Protein AF-A0A1B6IKU1-F1 (afdb_monomer_lite)

InterPro domains:
  IPR011989 Armadillo-like helical [G3DSA:1.25.10.10] (4-114)
  IPR016024 Armadillo-type fold [SSF48371] (8-111)
  IPR039600 TANGO6/Rtp1 [PTHR20959] (6-113)

Sequence (114 aa):
FSRSSLAAETRLKVGEALIRVTKLLGELVPVYKTELINAFLCGTRDEDFLVRASSLSNLGELCRVLGFRVGPIVAEVLDCSRCLVARDPSVEVRRAAVMLVSLLLKGLQKDALV

Organ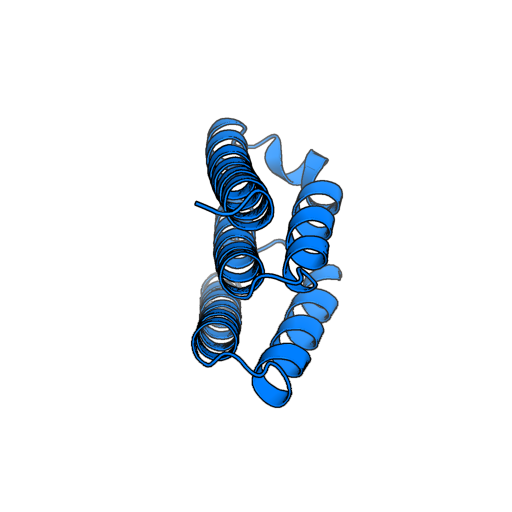ism: NCBI:txid320908

Structure (mmCIF, N/CA/C/O backbone):
data_AF-A0A1B6IKU1-F1
#
_entry.id   AF-A0A1B6IKU1-F1
#
loop_
_atom_site.group_PDB
_atom_site.id
_atom_site.type_symbol
_atom_site.label_atom_id
_atom_site.label_alt_id
_atom_site.label_comp_id
_atom_site.label_asym_id
_atom_site.label_entity_id
_atom_site.label_seq_id
_atom_site.pdbx_PDB_ins_code
_atom_site.Cartn_x
_atom_site.Cartn_y
_atom_site.Cartn_z
_atom_site.occupancy
_atom_site.B_iso_or_equiv
_atom_site.auth_seq_id
_atom_site.auth_comp_id
_atom_site.auth_asym_id
_atom_site.auth_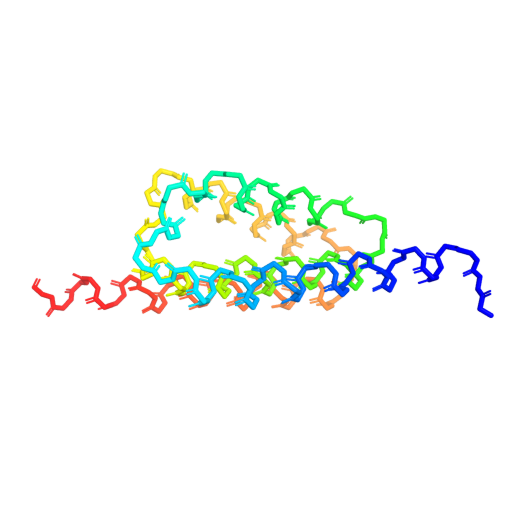atom_id
_atom_site.pdbx_PDB_model_num
ATOM 1 N N . PHE A 1 1 ? 22.974 9.600 -11.661 1.00 50.91 1 PHE A N 1
ATOM 2 C CA . PHE A 1 1 ? 21.597 9.453 -11.152 1.00 50.91 1 PHE A CA 1
ATOM 3 C C . PHE A 1 1 ? 20.639 10.041 -12.175 1.00 50.91 1 PHE A C 1
ATOM 5 O O . PHE A 1 1 ? 20.816 11.199 -12.536 1.00 50.91 1 PHE A O 1
ATOM 12 N N . SER A 1 2 ? 19.719 9.248 -12.734 1.00 52.19 2 SER A N 1
ATOM 13 C CA . SER A 1 2 ? 18.748 9.750 -13.717 1.00 52.19 2 SER A CA 1
ATOM 14 C C . SER A 1 2 ? 17.662 10.565 -13.006 1.00 52.19 2 SER A C 1
ATOM 16 O O . SER A 1 2 ? 17.362 10.346 -11.834 1.00 52.19 2 SER A O 1
ATOM 18 N N . ARG A 1 3 ? 17.029 11.509 -13.706 1.00 63.25 3 ARG A N 1
ATOM 19 C CA . ARG A 1 3 ? 15.942 12.329 -13.141 1.00 63.25 3 ARG A CA 1
ATOM 20 C C . ARG A 1 3 ? 14.746 11.479 -12.672 1.00 63.25 3 ARG A C 1
ATOM 22 O O . ARG A 1 3 ? 14.083 11.848 -11.708 1.00 63.25 3 ARG A O 1
ATOM 29 N N . SER A 1 4 ? 14.520 10.324 -13.307 1.00 63.16 4 SER A N 1
ATOM 30 C CA . SER A 1 4 ? 13.506 9.339 -12.912 1.00 63.16 4 SER A CA 1
ATOM 31 C C . SER A 1 4 ? 13.842 8.624 -11.598 1.00 63.16 4 SER A C 1
ATOM 33 O O . SER A 1 4 ? 12.945 8.425 -10.783 1.00 63.16 4 SER A O 1
ATOM 35 N N . SER A 1 5 ? 15.120 8.323 -11.329 1.00 63.81 5 SER A N 1
ATOM 36 C CA . SER A 1 5 ? 15.522 7.673 -10.073 1.00 63.81 5 SER A CA 1
ATOM 37 C C . SER A 1 5 ? 15.352 8.599 -8.866 1.00 63.81 5 SER A C 1
ATOM 39 O O . SER A 1 5 ? 14.917 8.157 -7.810 1.00 63.81 5 SER A O 1
ATOM 41 N N . LEU A 1 6 ? 15.644 9.898 -9.028 1.00 70.31 6 LEU A N 1
ATOM 42 C CA . LEU A 1 6 ? 15.374 10.906 -7.994 1.00 70.31 6 LEU A CA 1
ATOM 43 C C . LEU A 1 6 ? 13.872 11.027 -7.704 1.00 70.31 6 LEU A C 1
ATOM 45 O O . LEU A 1 6 ? 13.477 11.132 -6.547 1.00 70.31 6 LEU A O 1
ATOM 49 N N . ALA A 1 7 ? 13.029 10.962 -8.740 1.00 86.06 7 ALA A N 1
ATOM 50 C CA . ALA A 1 7 ? 11.581 11.001 -8.568 1.00 86.06 7 ALA A CA 1
ATOM 51 C C . ALA A 1 7 ? 11.050 9.765 -7.817 1.00 86.06 7 ALA A C 1
ATOM 53 O O . ALA A 1 7 ? 10.183 9.911 -6.955 1.00 86.06 7 ALA A O 1
ATOM 54 N N . ALA A 1 8 ? 11.575 8.568 -8.102 1.00 92.75 8 ALA A N 1
ATOM 55 C CA . ALA A 1 8 ? 11.221 7.342 -7.382 1.00 92.75 8 ALA A CA 1
ATOM 56 C C . ALA A 1 8 ? 11.673 7.392 -5.913 1.00 92.75 8 ALA A C 1
ATOM 58 O O . ALA A 1 8 ? 10.884 7.107 -5.012 1.00 92.75 8 ALA A O 1
ATOM 59 N N . GLU A 1 9 ? 12.902 7.847 -5.649 1.00 94.75 9 GLU A N 1
ATOM 60 C CA . GLU A 1 9 ? 13.420 8.022 -4.287 1.00 94.75 9 GLU A CA 1
ATOM 61 C C . GLU A 1 9 ? 12.550 8.979 -3.457 1.00 94.75 9 GLU A C 1
ATOM 63 O O . GLU A 1 9 ? 12.251 8.704 -2.293 1.00 94.75 9 GLU A O 1
ATOM 68 N N . THR A 1 10 ? 12.083 10.084 -4.048 1.00 95.62 10 THR A N 1
ATOM 69 C CA . THR A 1 10 ? 11.142 10.987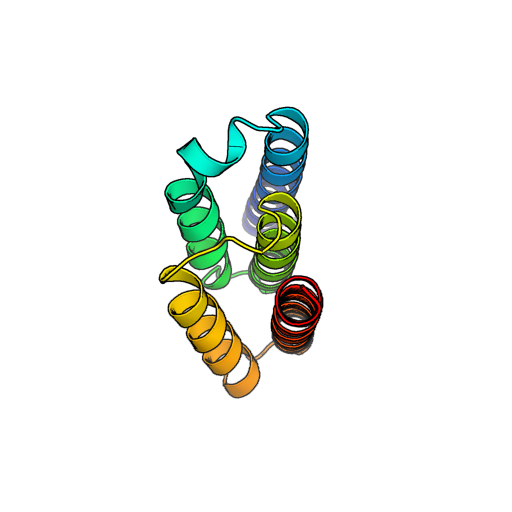 -3.376 1.00 95.62 10 THR A CA 1
ATOM 70 C C . THR A 1 10 ? 9.834 10.279 -3.025 1.00 95.62 10 THR A C 1
ATOM 72 O O . THR A 1 10 ? 9.377 10.403 -1.890 1.00 95.62 10 THR A O 1
ATOM 75 N N . ARG A 1 11 ? 9.245 9.500 -3.944 1.00 95.06 11 ARG A N 1
ATOM 76 C CA . ARG A 1 11 ? 8.002 8.749 -3.676 1.00 95.06 11 ARG A CA 1
ATOM 77 C C . ARG A 1 11 ? 8.178 7.724 -2.551 1.00 95.06 11 ARG A C 1
ATOM 79 O O . ARG A 1 11 ? 7.313 7.632 -1.682 1.00 95.06 11 ARG A O 1
ATOM 86 N N . LEU A 1 12 ? 9.320 7.032 -2.505 1.00 97.44 12 LEU A N 1
ATOM 87 C CA . LEU A 1 12 ? 9.671 6.126 -1.403 1.00 97.44 12 LEU A CA 1
ATOM 88 C C . LEU A 1 12 ? 9.699 6.861 -0.055 1.00 97.44 12 LEU A C 1
ATOM 90 O O . LEU A 1 12 ? 9.056 6.430 0.904 1.00 97.44 12 LEU A O 1
ATOM 94 N N . LYS A 1 13 ? 10.390 8.005 0.007 1.00 97.38 13 LYS A N 1
ATOM 95 C CA . LYS A 1 13 ? 10.482 8.823 1.228 1.00 97.38 13 LYS A CA 1
ATOM 96 C C . LYS A 1 13 ? 9.124 9.368 1.667 1.00 97.38 13 LYS A C 1
ATOM 98 O O . LYS A 1 13 ? 8.849 9.406 2.865 1.00 97.38 13 LYS A O 1
ATOM 103 N N . VAL A 1 14 ? 8.264 9.755 0.721 1.00 96.75 14 VAL A N 1
ATOM 104 C CA . VAL A 1 14 ? 6.887 10.187 1.010 1.00 96.75 14 VAL A CA 1
ATOM 105 C C . VAL A 1 14 ? 6.090 9.050 1.647 1.00 96.75 14 VAL A C 1
ATOM 107 O O . VAL A 1 14 ? 5.453 9.273 2.673 1.00 96.75 14 VAL A O 1
ATOM 110 N N . GLY A 1 15 ? 6.168 7.828 1.112 1.00 97.25 15 GLY A N 1
ATOM 111 C CA . GLY A 1 15 ? 5.493 6.668 1.702 1.00 97.25 15 GLY A CA 1
ATOM 112 C C . GLY A 1 15 ? 5.929 6.394 3.146 1.00 97.25 15 GLY A C 1
ATOM 113 O O . GLY A 1 15 ? 5.092 6.224 4.033 1.00 97.25 15 GLY A O 1
ATOM 114 N N . GLU A 1 16 ? 7.236 6.444 3.413 1.00 97.25 16 GLU A N 1
ATOM 115 C CA . GLU A 1 16 ? 7.779 6.279 4.766 1.00 97.25 16 GLU A CA 1
ATOM 116 C C . GLU A 1 16 ? 7.340 7.413 5.714 1.00 97.25 16 GLU A C 1
ATOM 118 O O . GLU A 1 16 ? 7.009 7.176 6.880 1.00 97.25 16 GLU A O 1
ATOM 123 N N . ALA A 1 17 ? 7.326 8.660 5.231 1.00 97.81 17 ALA A N 1
ATOM 124 C CA . ALA A 1 17 ? 6.849 9.810 5.994 1.00 97.81 17 ALA A CA 1
ATOM 125 C C . ALA A 1 17 ? 5.355 9.689 6.331 1.00 97.81 17 ALA A C 1
ATOM 127 O O . ALA A 1 17 ? 4.979 9.912 7.481 1.00 97.81 17 ALA A O 1
ATOM 128 N N . LEU A 1 18 ? 4.518 9.260 5.379 1.00 97.06 18 LEU A N 1
ATOM 129 C CA . LEU A 1 18 ? 3.089 9.024 5.604 1.00 97.06 18 LEU A CA 1
ATOM 130 C C . LEU A 1 18 ? 2.856 7.984 6.703 1.00 97.06 18 LEU A C 1
ATOM 132 O O . LEU A 1 18 ? 2.045 8.214 7.598 1.00 97.06 18 LEU A O 1
ATOM 136 N N . ILE A 1 19 ? 3.602 6.876 6.702 1.00 97.56 19 ILE A N 1
ATOM 137 C CA . ILE A 1 19 ? 3.507 5.865 7.765 1.00 97.56 19 ILE A CA 1
ATOM 138 C C . ILE A 1 19 ? 3.954 6.417 9.120 1.00 97.56 19 ILE A C 1
ATOM 140 O O . ILE A 1 19 ? 3.310 6.144 10.135 1.00 97.56 19 ILE A O 1
ATOM 144 N N . ARG A 1 20 ? 5.029 7.213 9.160 1.00 97.56 20 ARG A N 1
ATOM 145 C CA . ARG A 1 20 ? 5.468 7.880 10.395 1.00 97.56 20 ARG A CA 1
ATOM 146 C C . ARG A 1 20 ? 4.388 8.810 10.945 1.00 97.56 20 ARG A C 1
ATOM 148 O O . ARG A 1 20 ? 4.058 8.701 12.121 1.00 97.56 20 ARG A O 1
ATOM 155 N N . VAL A 1 21 ? 3.792 9.652 10.102 1.00 96.56 21 VAL A N 1
ATOM 156 C CA . VAL A 1 21 ? 2.691 10.548 10.494 1.00 96.56 21 VAL A CA 1
ATOM 157 C C . VAL A 1 21 ? 1.475 9.753 10.963 1.00 96.56 21 VAL A C 1
ATOM 159 O O . VAL A 1 21 ? 0.916 10.058 12.010 1.00 96.56 21 VAL A O 1
ATOM 162 N N . THR A 1 22 ? 1.116 8.682 10.254 1.00 95.44 22 THR A N 1
ATOM 163 C CA . THR A 1 22 ? 0.008 7.796 10.636 1.00 95.44 22 THR A CA 1
ATOM 164 C C . THR A 1 22 ? 0.211 7.250 12.054 1.00 95.44 22 THR A C 1
ATOM 166 O O . THR A 1 22 ? -0.694 7.308 12.874 1.00 95.44 22 THR A O 1
ATOM 169 N N . LYS A 1 23 ? 1.416 6.794 12.410 1.00 95.25 23 LYS A N 1
ATOM 170 C CA . LYS A 1 23 ? 1.702 6.328 13.781 1.00 95.25 23 LYS A CA 1
ATOM 171 C C . LYS A 1 23 ? 1.557 7.430 14.833 1.00 95.25 23 LYS A C 1
ATOM 173 O O . LYS A 1 23 ? 1.108 7.144 15.936 1.00 95.25 23 LYS A O 1
ATOM 178 N N . LEU A 1 24 ? 1.932 8.665 14.495 1.00 96.19 24 LEU A N 1
ATOM 179 C CA . LEU A 1 24 ? 1.835 9.820 15.394 1.00 96.19 24 LEU A CA 1
ATOM 180 C C . LEU A 1 24 ? 0.390 10.285 15.610 1.00 96.19 24 LEU A C 1
ATOM 182 O O . LEU A 1 24 ? 0.071 10.772 16.689 1.00 96.19 24 LEU A O 1
ATOM 186 N N . LEU A 1 25 ? -0.483 10.121 14.613 1.00 94.19 25 LEU A N 1
ATOM 187 C CA . LEU A 1 25 ? -1.899 10.496 14.705 1.00 94.19 25 LEU A CA 1
ATOM 188 C C . LEU A 1 25 ? -2.695 9.639 15.704 1.00 94.19 25 LEU A C 1
ATOM 190 O O . LEU A 1 25 ? -3.748 10.075 16.167 1.00 94.19 25 LEU A O 1
ATOM 194 N N . GLY A 1 26 ? -2.222 8.432 16.031 1.00 90.38 26 GLY A N 1
ATOM 195 C CA . GLY A 1 26 ? -2.853 7.560 17.023 1.00 90.38 26 GLY A CA 1
ATOM 196 C C . GLY A 1 26 ? -4.322 7.262 16.704 1.00 90.38 26 GLY A C 1
ATOM 197 O O . GLY A 1 26 ? -4.648 6.721 15.648 1.00 90.38 26 GLY A O 1
ATOM 198 N N . GLU A 1 27 ? -5.225 7.628 17.611 1.00 89.19 27 GLU A N 1
ATOM 199 C CA . GLU A 1 27 ? -6.664 7.354 17.486 1.00 89.19 27 GLU A CA 1
ATOM 200 C C . GLU A 1 27 ? -7.359 8.133 16.359 1.00 89.19 27 GLU A C 1
ATOM 202 O O . GLU A 1 27 ? -8.463 7.766 15.963 1.00 89.19 27 GLU A O 1
ATOM 207 N N . LEU A 1 28 ? -6.719 9.166 15.794 1.00 93.38 28 LEU A N 1
ATOM 208 C CA . LEU A 1 28 ? -7.266 9.932 14.668 1.00 93.38 28 LEU A CA 1
ATOM 209 C C . LEU A 1 28 ? -7.048 9.257 13.307 1.00 93.38 28 LEU A C 1
ATOM 211 O O . LEU A 1 28 ? -7.681 9.643 12.326 1.00 93.38 28 LEU A O 1
ATOM 215 N N . VAL A 1 29 ? -6.182 8.242 13.218 1.00 92.69 29 VAL A N 1
ATOM 216 C CA . VAL A 1 29 ? -5.865 7.558 11.950 1.00 92.69 29 VAL A CA 1
ATOM 217 C C . VAL A 1 29 ? -7.094 7.035 11.197 1.00 92.69 29 VAL A C 1
ATOM 219 O O . VAL A 1 29 ? -7.141 7.218 9.979 1.00 92.69 29 VAL A O 1
ATOM 222 N N . PRO A 1 30 ? -8.100 6.410 11.846 1.00 91.19 30 PRO A N 1
ATOM 223 C CA . PRO A 1 30 ? -9.263 5.874 11.144 1.00 91.19 30 PRO A CA 1
ATOM 224 C C . PRO A 1 30 ? -10.043 6.913 10.327 1.00 91.19 30 PRO A C 1
ATOM 226 O O . PRO A 1 30 ? -10.708 6.524 9.369 1.00 91.19 30 PRO A O 1
ATOM 229 N N . VAL A 1 31 ? -9.936 8.208 10.662 1.00 93.38 31 VAL A N 1
ATOM 230 C CA . VAL A 1 31 ? -10.559 9.316 9.914 1.00 93.38 31 VAL A CA 1
ATOM 231 C C . VAL A 1 31 ? -9.992 9.426 8.496 1.00 93.38 31 VAL A C 1
ATOM 233 O O . VAL A 1 31 ? -10.732 9.745 7.576 1.00 93.38 31 VAL A O 1
ATOM 236 N N . TYR A 1 32 ? -8.712 9.094 8.310 1.00 93.50 32 TYR A N 1
ATOM 237 C CA . TYR A 1 32 ? -7.988 9.203 7.037 1.00 93.50 32 TYR A CA 1
ATOM 238 C C . TYR A 1 32 ? -7.772 7.847 6.351 1.00 93.50 32 TYR A C 1
ATOM 240 O O . TYR A 1 32 ? -6.937 7.714 5.451 1.00 93.50 32 TYR A O 1
ATOM 248 N N . LYS A 1 33 ? -8.452 6.788 6.819 1.00 91.31 33 LYS A N 1
ATOM 249 C CA . LYS A 1 33 ? -8.173 5.410 6.383 1.00 91.31 33 LYS A CA 1
ATOM 250 C C . LYS A 1 33 ? -8.328 5.243 4.872 1.00 91.31 33 LYS A C 1
ATOM 252 O O . LYS A 1 33 ? -7.520 4.560 4.253 1.00 91.31 33 LYS A O 1
ATOM 257 N N . THR A 1 34 ? -9.351 5.859 4.287 1.00 91.88 34 THR A N 1
ATOM 258 C CA . THR A 1 34 ? -9.704 5.674 2.878 1.00 91.88 34 THR A CA 1
ATOM 259 C C . THR A 1 34 ? -8.650 6.325 1.994 1.00 91.88 34 THR A C 1
ATOM 261 O O . THR A 1 34 ? -8.146 5.702 1.065 1.00 91.88 34 THR A O 1
ATOM 264 N N . GLU A 1 35 ? -8.252 7.547 2.328 1.00 93.88 35 GLU A N 1
ATOM 265 C CA . GLU A 1 35 ? -7.234 8.326 1.633 1.00 93.88 35 GLU A CA 1
ATOM 266 C C . GLU A 1 35 ? -5.874 7.629 1.702 1.00 93.88 35 GLU A C 1
ATOM 268 O O . GLU A 1 35 ? -5.209 7.471 0.678 1.00 93.88 35 GLU A O 1
ATOM 273 N N . LEU A 1 36 ? -5.480 7.155 2.889 1.00 94.94 36 LEU A N 1
ATOM 274 C CA . LEU A 1 36 ? -4.203 6.469 3.093 1.00 94.94 36 LEU A CA 1
ATOM 275 C C . LEU A 1 36 ? -4.148 5.124 2.355 1.00 94.94 36 LEU A C 1
ATOM 277 O O . LEU A 1 36 ? -3.147 4.820 1.705 1.00 94.94 36 LEU A O 1
ATOM 281 N N . ILE A 1 37 ? -5.221 4.329 2.408 1.00 94.00 37 ILE A N 1
ATOM 282 C CA . ILE A 1 37 ? -5.293 3.051 1.687 1.00 94.00 37 ILE A CA 1
ATOM 283 C C . ILE A 1 37 ? -5.258 3.294 0.179 1.00 94.00 37 ILE A C 1
ATOM 285 O O . ILE A 1 37 ? -4.454 2.671 -0.513 1.00 94.00 37 ILE A O 1
ATOM 289 N N . ASN A 1 38 ? -6.053 4.239 -0.325 1.00 93.88 38 ASN A N 1
ATOM 290 C CA . ASN A 1 38 ? -6.077 4.579 -1.746 1.00 93.88 38 ASN A CA 1
ATOM 291 C C . ASN A 1 38 ? -4.721 5.097 -2.237 1.00 93.88 38 ASN A C 1
ATOM 293 O O . ASN A 1 38 ? -4.294 4.736 -3.334 1.00 93.88 38 ASN A O 1
ATOM 297 N N . ALA A 1 39 ? -4.011 5.888 -1.427 1.00 95.25 39 ALA A N 1
ATOM 298 C CA . ALA A 1 39 ? -2.671 6.361 -1.759 1.00 95.25 39 ALA A CA 1
ATOM 299 C C . ALA A 1 39 ? -1.684 5.196 -1.937 1.00 95.25 39 ALA A C 1
ATOM 301 O O . ALA A 1 39 ? -0.975 5.138 -2.944 1.00 95.25 39 ALA A O 1
ATOM 302 N N . PHE A 1 40 ? -1.666 4.232 -1.011 1.00 96.88 40 PHE A N 1
ATOM 303 C CA . PHE A 1 40 ? -0.774 3.076 -1.131 1.00 96.88 40 PHE A CA 1
ATOM 304 C C . PHE A 1 40 ? -1.212 2.096 -2.225 1.00 96.88 40 PHE A C 1
ATOM 306 O O . PHE A 1 40 ? -0.351 1.592 -2.941 1.00 96.88 40 PHE A O 1
ATOM 313 N N . LEU A 1 41 ? -2.515 1.880 -2.436 1.00 95.56 41 LEU A N 1
ATOM 314 C CA . LEU A 1 41 ? -3.019 1.099 -3.573 1.00 95.56 41 LEU A CA 1
ATOM 315 C C . LEU A 1 41 ? -2.625 1.739 -4.911 1.00 95.56 41 LEU A C 1
ATOM 317 O O . LEU A 1 41 ? -2.216 1.027 -5.827 1.00 95.56 41 LEU A O 1
ATOM 321 N N . CYS A 1 42 ? -2.669 3.069 -5.019 1.00 95.81 42 CYS A N 1
ATOM 322 C CA . CYS A 1 42 ? -2.172 3.791 -6.189 1.00 95.81 42 CYS A CA 1
ATOM 323 C C . CYS A 1 42 ? -0.668 3.545 -6.399 1.00 95.81 42 CYS A C 1
ATOM 325 O O . CYS A 1 42 ? -0.246 3.193 -7.499 1.00 95.81 42 CYS A O 1
ATOM 327 N N . GLY A 1 43 ? 0.129 3.616 -5.327 1.00 96.81 43 GLY A N 1
ATOM 328 C CA . GLY A 1 43 ? 1.567 3.334 -5.366 1.00 96.81 43 GLY A CA 1
ATOM 329 C C . GLY A 1 43 ? 1.924 1.908 -5.810 1.00 96.81 43 GLY A C 1
ATOM 330 O O . GLY A 1 43 ? 2.989 1.693 -6.386 1.00 96.81 43 GLY A O 1
ATOM 331 N N . THR A 1 44 ? 1.025 0.929 -5.650 1.00 97.50 44 THR A N 1
ATOM 332 C CA . THR A 1 44 ? 1.231 -0.431 -6.194 1.00 97.50 44 THR A CA 1
ATOM 333 C C . THR A 1 44 ? 1.191 -0.511 -7.723 1.00 97.50 44 THR A C 1
ATOM 335 O O . THR A 1 44 ? 1.478 -1.565 -8.279 1.00 97.50 44 THR A O 1
ATOM 338 N N . ARG A 1 45 ? 0.850 0.582 -8.415 1.00 96.00 45 ARG A N 1
ATOM 339 C CA . ARG A 1 45 ? 0.802 0.676 -9.884 1.00 96.00 45 ARG A CA 1
ATOM 340 C C . ARG A 1 45 ? 1.937 1.526 -10.463 1.00 96.00 45 ARG A C 1
ATOM 342 O O . ARG A 1 45 ? 1.910 1.841 -11.648 1.00 96.00 45 ARG A O 1
ATOM 349 N N . ASP A 1 46 ? 2.903 1.916 -9.633 1.00 97.19 46 ASP A N 1
ATOM 350 C CA . ASP A 1 46 ? 4.043 2.738 -10.044 1.00 97.19 46 ASP A CA 1
ATOM 351 C C . ASP A 1 46 ? 4.917 2.030 -11.092 1.00 97.19 46 ASP A C 1
ATOM 353 O O . ASP A 1 46 ? 5.046 0.802 -11.097 1.00 97.19 46 ASP A O 1
ATOM 357 N N . GLU A 1 47 ? 5.553 2.805 -11.969 1.00 95.31 47 GLU A N 1
ATOM 358 C CA . GLU A 1 47 ? 6.505 2.288 -12.957 1.00 95.31 47 GLU A CA 1
ATOM 359 C C . GLU A 1 47 ? 7.721 1.624 -12.286 1.00 95.31 47 GLU A C 1
ATOM 361 O O . GLU A 1 47 ? 8.212 0.589 -12.750 1.00 95.31 47 GLU A O 1
ATOM 366 N N . ASP A 1 4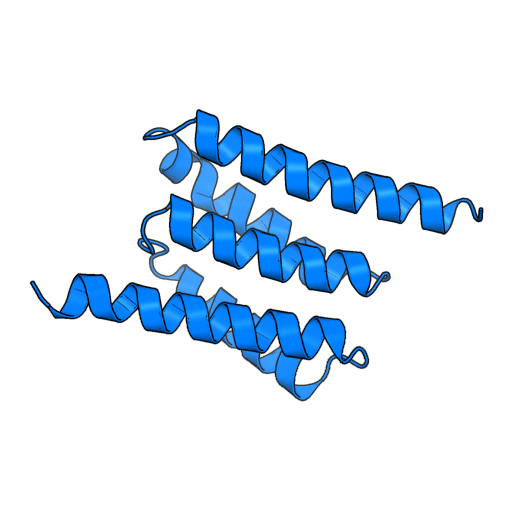8 ? 8.157 2.163 -11.146 1.00 96.38 48 ASP A N 1
ATOM 367 C CA . ASP A 1 48 ? 9.307 1.678 -10.398 1.00 96.38 48 ASP A CA 1
ATOM 368 C C . ASP A 1 48 ? 8.897 0.551 -9.436 1.00 96.38 48 ASP A C 1
ATOM 370 O O . ASP A 1 48 ? 8.044 0.706 -8.556 1.00 96.38 48 ASP A O 1
ATOM 374 N N . PHE A 1 49 ? 9.528 -0.614 -9.591 1.00 97.50 49 PHE A N 1
ATOM 375 C CA . PHE A 1 49 ? 9.201 -1.798 -8.798 1.00 97.50 49 PHE A CA 1
ATOM 376 C C . PHE A 1 49 ? 9.501 -1.627 -7.303 1.00 97.50 49 PHE A C 1
ATOM 378 O O . PHE A 1 49 ? 8.808 -2.223 -6.476 1.00 97.50 49 PHE A O 1
ATOM 385 N N . LEU A 1 50 ? 10.485 -0.800 -6.932 1.00 97.38 50 LEU A N 1
ATOM 386 C CA . LEU A 1 50 ? 10.779 -0.502 -5.533 1.00 97.38 50 LEU A CA 1
ATOM 387 C C . LEU A 1 50 ? 9.654 0.325 -4.918 1.00 97.38 50 LEU A C 1
ATOM 389 O O . LEU A 1 50 ? 9.270 0.069 -3.776 1.00 97.38 50 LEU A O 1
ATOM 393 N N . VAL A 1 51 ? 9.081 1.268 -5.672 1.00 98.06 51 VAL A N 1
ATOM 394 C CA . VAL A 1 51 ? 7.923 2.051 -5.216 1.00 98.06 51 VAL A CA 1
ATOM 395 C C . VAL A 1 51 ? 6.705 1.147 -5.041 1.00 98.06 51 VAL A C 1
ATOM 397 O O . VAL A 1 51 ? 6.045 1.223 -4.001 1.00 98.06 51 VAL A O 1
ATOM 400 N N . ARG A 1 52 ? 6.449 0.220 -5.975 1.00 98.38 52 ARG A N 1
ATOM 401 C CA . ARG A 1 52 ? 5.373 -0.777 -5.825 1.00 98.38 52 ARG A CA 1
ATOM 402 C C . ARG A 1 52 ? 5.562 -1.652 -4.581 1.00 98.38 52 ARG A C 1
ATOM 404 O O . ARG A 1 52 ? 4.645 -1.773 -3.767 1.00 98.38 52 ARG A O 1
ATOM 411 N N . ALA A 1 53 ? 6.755 -2.222 -4.392 1.00 98.50 53 ALA A N 1
ATOM 412 C CA . ALA A 1 53 ? 7.069 -3.083 -3.248 1.00 98.50 53 ALA A CA 1
ATOM 413 C C . ALA A 1 53 ? 6.998 -2.326 -1.906 1.00 98.50 53 ALA A C 1
ATOM 415 O O . ALA A 1 53 ? 6.463 -2.838 -0.915 1.00 98.50 53 ALA A O 1
ATOM 416 N N . SER A 1 54 ? 7.491 -1.084 -1.876 1.00 98.31 54 SER A N 1
ATOM 417 C CA . SER A 1 54 ? 7.395 -0.199 -0.712 1.00 98.31 54 SER A CA 1
ATOM 418 C C . SER A 1 54 ? 5.942 0.144 -0.389 1.00 98.31 54 SER A C 1
ATOM 420 O O . SER A 1 54 ? 5.541 0.072 0.769 1.00 98.31 54 SER A O 1
ATOM 422 N N . SER A 1 55 ? 5.120 0.419 -1.403 1.00 98.31 55 SER A N 1
ATOM 423 C CA . SER A 1 55 ? 3.695 0.719 -1.228 1.00 98.31 55 SER A CA 1
ATOM 424 C C . SER A 1 55 ? 2.930 -0.448 -0.604 1.00 98.31 55 SER A C 1
ATOM 426 O O . SER A 1 55 ? 2.139 -0.230 0.309 1.00 98.31 55 SER A O 1
ATOM 428 N N . LEU A 1 56 ? 3.224 -1.691 -1.005 1.00 98.31 56 LEU A N 1
ATOM 429 C CA . L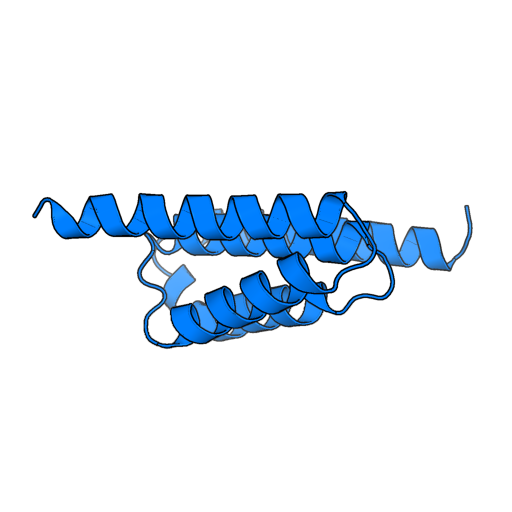EU A 1 56 ? 2.666 -2.892 -0.364 1.00 98.31 56 LEU A CA 1
ATOM 430 C C . LEU A 1 56 ? 3.099 -3.037 1.098 1.00 98.31 56 LEU A C 1
ATOM 432 O O . LEU A 1 56 ? 2.285 -3.361 1.962 1.00 98.31 56 LEU A O 1
ATOM 436 N N . SER A 1 57 ? 4.375 -2.770 1.383 1.00 97.88 57 SER A N 1
ATOM 437 C CA . SER A 1 57 ? 4.909 -2.815 2.749 1.00 97.88 57 SER A CA 1
ATOM 438 C C . SER A 1 57 ? 4.254 -1.754 3.639 1.00 97.88 57 SER A C 1
ATOM 440 O O . SER A 1 57 ? 3.825 -2.051 4.755 1.00 97.88 57 SER A O 1
ATOM 442 N N . ASN A 1 58 ? 4.101 -0.535 3.117 1.00 97.88 58 ASN A N 1
ATOM 443 C CA . ASN A 1 58 ? 3.418 0.561 3.793 1.00 97.88 58 ASN A CA 1
ATOM 444 C C . ASN A 1 58 ? 1.931 0.248 4.004 1.00 97.88 58 ASN A C 1
ATOM 446 O O . ASN A 1 58 ? 1.409 0.496 5.086 1.00 97.88 58 ASN A O 1
ATOM 450 N N . LEU A 1 59 ? 1.259 -0.368 3.029 1.00 96.31 59 LEU A N 1
ATOM 451 C CA . LEU A 1 59 ? -0.134 -0.792 3.166 1.00 96.31 59 LEU A CA 1
ATOM 452 C C . LEU A 1 59 ? -0.309 -1.822 4.292 1.00 96.31 59 LEU A C 1
ATOM 454 O O . LEU A 1 59 ? -1.242 -1.711 5.088 1.00 96.31 59 LEU A O 1
ATOM 458 N N . GLY A 1 60 ? 0.609 -2.784 4.415 1.00 95.38 60 GLY A N 1
ATOM 459 C CA . GLY A 1 60 ? 0.602 -3.751 5.518 1.00 95.38 60 GLY A CA 1
ATOM 460 C C . GLY A 1 60 ? 0.819 -3.097 6.880 1.00 95.38 60 GLY A C 1
ATOM 461 O O . GLY A 1 60 ? 0.120 -3.411 7.846 1.00 95.38 60 GLY A O 1
ATOM 462 N N . GLU A 1 61 ? 1.742 -2.140 6.952 1.00 95.69 61 GLU A N 1
ATOM 463 C CA . GLU A 1 61 ? 1.998 -1.378 8.172 1.00 95.69 61 GLU A CA 1
ATOM 464 C C . GLU A 1 61 ? 0.812 -0.481 8.555 1.00 95.69 61 GLU A C 1
ATOM 466 O O . GLU A 1 61 ? 0.438 -0.432 9.726 1.00 95.69 61 GLU A O 1
ATOM 471 N N . LEU A 1 62 ? 0.162 0.165 7.585 1.00 94.94 62 LEU A N 1
ATOM 472 C CA . LEU A 1 62 ? -1.070 0.924 7.797 1.00 94.94 62 LEU A CA 1
ATOM 473 C C . LEU A 1 62 ? -2.186 0.028 8.346 1.00 94.94 62 LEU A C 1
ATOM 475 O O . LEU A 1 62 ? -2.837 0.396 9.323 1.00 94.94 62 LEU A O 1
ATOM 479 N N . CYS A 1 63 ? -2.376 -1.166 7.773 1.00 92.62 63 CYS A N 1
ATOM 480 C CA . CYS A 1 63 ? -3.349 -2.137 8.281 1.00 92.62 63 CYS A CA 1
ATOM 481 C C . CYS A 1 63 ? -3.058 -2.502 9.743 1.00 92.62 63 CYS A C 1
ATOM 483 O O . CYS A 1 63 ? -3.981 -2.572 10.552 1.00 92.62 63 CYS A O 1
ATOM 485 N N . ARG A 1 64 ? -1.781 -2.669 10.108 1.00 91.56 64 ARG A N 1
ATOM 486 C CA . ARG A 1 64 ? -1.366 -2.921 11.494 1.00 91.56 64 ARG A CA 1
ATOM 487 C C . ARG A 1 64 ? -1.682 -1.740 12.414 1.00 91.56 64 ARG A C 1
ATOM 489 O O . ARG A 1 64 ? -2.177 -1.965 13.515 1.00 91.56 64 ARG A O 1
ATOM 496 N N . VAL A 1 65 ? -1.418 -0.505 11.980 1.00 92.25 65 VAL A N 1
ATOM 497 C CA . VAL A 1 65 ? -1.719 0.719 12.752 1.00 92.25 65 VAL A CA 1
ATOM 498 C C . VAL A 1 65 ? -3.226 0.885 12.967 1.00 92.25 65 VAL A C 1
ATOM 500 O O . VAL A 1 65 ? -3.652 1.221 14.066 1.00 92.25 65 VAL A O 1
ATOM 503 N N . LEU A 1 66 ? -4.043 0.554 11.966 1.00 90.19 66 LEU A N 1
ATOM 504 C CA . LEU A 1 66 ? -5.508 0.519 12.071 1.00 90.19 66 LEU A CA 1
ATOM 505 C C . LEU A 1 66 ? -6.035 -0.644 12.939 1.00 90.19 66 LEU A C 1
ATOM 507 O O . LEU A 1 66 ? -7.246 -0.791 13.117 1.00 90.19 66 LEU A O 1
ATOM 511 N N . GLY A 1 67 ? -5.148 -1.492 13.471 1.00 87.88 67 GLY A N 1
ATOM 512 C CA . GLY A 1 67 ? -5.514 -2.679 14.239 1.00 87.88 67 GLY A CA 1
ATOM 513 C C . GLY A 1 67 ? -6.275 -3.705 13.404 1.00 87.88 67 GLY A C 1
ATOM 514 O O . GLY A 1 67 ? -7.176 -4.343 13.920 1.00 87.88 67 GLY A O 1
ATOM 515 N N . PHE A 1 68 ? -5.974 -3.803 12.107 1.00 84.62 68 PHE A N 1
ATOM 516 C CA . PHE A 1 68 ? -6.645 -4.668 11.129 1.00 84.62 68 PHE A CA 1
ATOM 517 C C . PHE A 1 68 ? -8.152 -4.417 10.945 1.00 84.62 68 PHE A C 1
ATOM 519 O O . PHE A 1 68 ? -8.807 -5.117 10.176 1.00 84.62 68 PHE A O 1
ATOM 526 N N . ARG A 1 69 ? -8.688 -3.329 11.517 1.00 78.25 69 ARG A N 1
ATOM 527 C CA . ARG A 1 69 ? -10.067 -2.854 11.318 1.00 78.25 69 ARG A CA 1
ATOM 528 C C . ARG A 1 69 ? -10.217 -2.095 9.995 1.00 78.25 69 ARG A C 1
ATOM 530 O O . ARG A 1 69 ? -10.640 -0.941 9.952 1.00 78.25 69 ARG A O 1
ATOM 537 N N . VAL A 1 70 ? -9.836 -2.745 8.898 1.00 72.44 70 VAL A N 1
ATOM 538 C CA . VAL A 1 70 ? -9.853 -2.165 7.545 1.00 72.44 70 VAL A CA 1
ATOM 539 C C . VAL A 1 70 ? -11.256 -2.159 6.926 1.00 72.44 70 VAL A C 1
ATOM 541 O O . VAL A 1 70 ? -11.547 -1.336 6.061 1.00 72.44 70 VAL A O 1
ATOM 544 N N . GLY A 1 71 ? -12.179 -2.982 7.428 1.00 76.06 71 GLY A N 1
ATOM 545 C CA . GLY A 1 71 ? -13.555 -3.030 6.932 1.00 76.06 71 GLY A CA 1
ATOM 546 C C . GLY A 1 71 ? -13.641 -3.575 5.495 1.00 76.06 71 GLY A C 1
ATOM 547 O O . GLY A 1 71 ? -12.793 -4.378 5.104 1.00 76.06 71 GLY A O 1
ATOM 548 N N . PRO A 1 72 ? -14.637 -3.151 4.691 1.00 76.50 72 PRO A N 1
ATOM 549 C CA . PRO A 1 72 ? -14.902 -3.715 3.360 1.00 76.50 72 PRO A CA 1
ATOM 550 C C . PRO A 1 72 ? -13.712 -3.648 2.393 1.00 76.50 72 PRO A C 1
ATOM 552 O O . PRO A 1 72 ? -13.546 -4.526 1.550 1.00 76.50 72 PRO A O 1
ATOM 555 N N . ILE A 1 73 ? -12.841 -2.648 2.561 1.00 81.50 73 ILE A N 1
ATOM 556 C CA . ILE A 1 73 ? -11.692 -2.412 1.679 1.00 81.50 73 ILE A CA 1
ATOM 557 C C . ILE A 1 73 ? -10.627 -3.514 1.777 1.00 81.50 73 ILE A C 1
ATOM 559 O O . ILE A 1 73 ? -9.767 -3.622 0.908 1.00 81.50 73 ILE A O 1
ATOM 563 N N . VAL A 1 74 ? -10.682 -4.378 2.803 1.00 82.88 74 VAL A N 1
ATOM 564 C CA . VAL A 1 74 ? -9.753 -5.511 2.924 1.00 82.88 74 VAL A CA 1
ATOM 565 C C . VAL A 1 74 ? -9.858 -6.456 1.723 1.00 82.88 74 VAL A C 1
ATOM 567 O O . VAL A 1 74 ? -8.851 -7.022 1.306 1.00 82.88 74 VAL A O 1
ATOM 570 N N . ALA A 1 75 ? -11.050 -6.584 1.128 1.00 86.81 75 ALA A N 1
ATOM 571 C CA . ALA A 1 75 ? -11.256 -7.388 -0.072 1.00 86.81 75 ALA A CA 1
ATOM 572 C C . ALA A 1 75 ? -10.485 -6.814 -1.269 1.00 86.81 75 ALA A C 1
ATOM 574 O O . ALA A 1 75 ? -9.838 -7.563 -1.998 1.00 86.81 75 ALA A O 1
ATOM 575 N N . GLU A 1 76 ? -10.477 -5.489 -1.423 1.00 89.50 76 GLU A N 1
ATOM 576 C CA . GLU A 1 76 ? -9.713 -4.801 -2.469 1.00 89.50 76 GLU A CA 1
ATOM 577 C C . GLU A 1 76 ? -8.204 -4.963 -2.257 1.00 89.50 76 GLU A C 1
ATOM 579 O O . GLU A 1 76 ? -7.463 -5.226 -3.204 1.00 89.50 76 GLU A O 1
ATOM 584 N N . VAL A 1 77 ? -7.739 -4.883 -1.004 1.00 92.44 77 VAL A N 1
ATOM 585 C CA . VAL A 1 77 ? -6.327 -5.118 -0.659 1.00 92.44 77 VAL A CA 1
ATOM 586 C C . VAL A 1 77 ? -5.908 -6.560 -0.976 1.00 92.44 77 VAL A C 1
ATOM 588 O O . VAL A 1 77 ? -4.818 -6.788 -1.511 1.00 92.44 77 VAL A O 1
ATOM 591 N N . LEU A 1 78 ? -6.762 -7.544 -0.678 1.00 92.62 78 LEU A N 1
ATOM 592 C CA . LEU A 1 78 ? -6.503 -8.953 -0.982 1.00 92.62 78 LEU A CA 1
ATOM 593 C C . LEU A 1 78 ? -6.509 -9.229 -2.489 1.00 92.62 78 LEU A C 1
ATOM 595 O O . LEU A 1 78 ? -5.614 -9.925 -2.971 1.00 92.62 78 LEU A O 1
ATOM 599 N N . ASP A 1 79 ? -7.458 -8.670 -3.242 1.00 94.31 79 ASP A N 1
ATOM 600 C CA . ASP A 1 79 ? -7.502 -8.845 -4.697 1.00 94.31 79 ASP A CA 1
ATOM 601 C C . ASP A 1 79 ? -6.313 -8.162 -5.391 1.00 94.31 79 ASP A C 1
ATOM 603 O O . ASP A 1 79 ? -5.663 -8.762 -6.252 1.00 94.31 79 ASP A O 1
ATOM 607 N N . CYS A 1 80 ? -5.932 -6.962 -4.936 1.00 95.94 80 CYS A N 1
ATOM 608 C CA . CYS A 1 80 ? -4.707 -6.291 -5.369 1.00 95.94 80 CYS A CA 1
ATOM 609 C C . CYS A 1 80 ? -3.471 -7.169 -5.112 1.00 95.94 80 CYS A C 1
ATOM 611 O O . CYS A 1 80 ? -2.672 -7.410 -6.022 1.00 95.94 80 CYS A O 1
ATOM 613 N N . SER A 1 81 ? -3.349 -7.722 -3.900 1.00 96.75 81 SER A N 1
ATOM 614 C CA . SER A 1 81 ? -2.240 -8.609 -3.534 1.00 96.75 81 SER A CA 1
ATOM 615 C C . SER A 1 81 ? -2.202 -9.857 -4.416 1.00 96.75 81 SER A C 1
ATOM 617 O O . SER A 1 81 ? -1.148 -10.206 -4.942 1.00 96.75 81 SER A O 1
ATOM 619 N N . ARG A 1 82 ? -3.352 -10.504 -4.642 1.00 97.50 82 ARG A N 1
ATOM 620 C CA . ARG A 1 82 ? -3.481 -11.666 -5.532 1.00 97.50 82 ARG A CA 1
ATOM 621 C C . ARG A 1 82 ? -3.016 -11.340 -6.950 1.00 97.50 82 ARG A C 1
ATOM 623 O O . ARG A 1 82 ? -2.248 -12.110 -7.530 1.00 97.50 82 ARG A O 1
ATOM 630 N N . CYS A 1 83 ? -3.465 -10.214 -7.504 1.00 97.75 83 CYS A N 1
ATOM 631 C CA . CYS A 1 83 ? -3.076 -9.772 -8.840 1.00 97.75 83 CYS A CA 1
ATOM 632 C C . CYS A 1 83 ? -1.559 -9.577 -8.952 1.00 97.75 83 CYS A C 1
ATOM 634 O O . CYS A 1 83 ? -0.952 -10.073 -9.904 1.00 97.75 83 CYS A O 1
ATOM 636 N N . LEU A 1 84 ? -0.937 -8.920 -7.969 1.00 98.12 84 LEU A N 1
ATOM 637 C CA . LEU A 1 84 ? 0.505 -8.661 -7.968 1.00 98.12 84 LEU A CA 1
ATOM 638 C C . LEU A 1 84 ? 1.325 -9.937 -7.772 1.00 98.12 84 LEU A C 1
ATOM 640 O O . LEU A 1 84 ? 2.294 -10.134 -8.499 1.00 98.12 84 LEU A O 1
ATOM 644 N N . VAL A 1 85 ? 0.911 -10.846 -6.881 1.00 98.12 85 VAL A N 1
ATOM 645 C CA . VAL A 1 85 ? 1.549 -12.168 -6.730 1.00 98.12 85 VAL A CA 1
ATOM 646 C C . VAL A 1 85 ? 1.538 -12.940 -8.049 1.00 98.12 85 VAL A C 1
ATOM 648 O O . VAL A 1 85 ? 2.529 -13.579 -8.389 1.00 98.12 85 VAL A O 1
ATOM 651 N N . ALA A 1 86 ? 0.437 -12.887 -8.799 1.00 97.94 86 ALA A N 1
ATOM 652 C CA . ALA A 1 86 ? 0.301 -13.649 -10.034 1.00 97.94 86 ALA A CA 1
ATOM 653 C C . ALA A 1 86 ? 1.024 -13.019 -11.234 1.00 97.94 86 ALA A C 1
ATOM 655 O O . ALA A 1 86 ? 1.432 -13.749 -12.136 1.00 97.94 86 ALA A O 1
ATOM 656 N N . ARG A 1 87 ? 1.126 -11.684 -11.293 1.00 97.06 87 ARG A N 1
ATOM 657 C CA . ARG A 1 87 ? 1.449 -10.975 -12.544 1.00 97.06 87 ARG A CA 1
ATOM 658 C C . ARG A 1 87 ? 2.607 -9.987 -12.466 1.00 97.06 87 ARG A C 1
ATOM 660 O O . ARG A 1 87 ? 3.122 -9.642 -13.526 1.00 97.06 87 ARG A O 1
ATOM 667 N N . ASP A 1 88 ? 3.014 -9.506 -11.287 1.00 98.31 88 ASP A N 1
ATOM 668 C CA . ASP A 1 88 ? 4.087 -8.504 -11.240 1.00 98.31 88 ASP A CA 1
ATOM 669 C C . ASP A 1 88 ? 5.414 -9.128 -11.704 1.00 98.31 88 ASP A C 1
ATOM 671 O O . ASP A 1 88 ? 5.777 -10.210 -11.221 1.00 98.31 88 ASP A O 1
ATOM 675 N N . PRO A 1 89 ? 6.155 -8.487 -12.626 1.00 97.81 89 PRO A N 1
ATOM 676 C CA . PRO A 1 89 ? 7.419 -9.023 -13.120 1.00 97.81 89 PRO A CA 1
ATOM 677 C C . PRO A 1 89 ? 8.504 -9.088 -12.033 1.00 97.81 89 PRO A C 1
ATOM 679 O O . PRO A 1 89 ? 9.335 -10.000 -12.057 1.00 97.81 89 PRO A O 1
ATOM 682 N N . SER A 1 90 ? 8.482 -8.184 -11.049 1.00 98.44 90 SER A N 1
ATOM 683 C CA . SER A 1 90 ? 9.487 -8.121 -9.983 1.00 98.44 90 SER A CA 1
ATOM 684 C C . SER A 1 90 ? 9.214 -9.143 -8.879 1.00 98.44 90 SER A C 1
ATOM 686 O O . SER A 1 90 ? 8.115 -9.251 -8.331 1.00 98.44 90 SER A O 1
ATOM 688 N N . VAL A 1 91 ? 10.261 -9.882 -8.504 1.00 98.12 91 VAL A N 1
ATOM 689 C CA . VAL A 1 91 ? 10.221 -10.841 -7.391 1.00 98.12 91 VAL A CA 1
ATOM 690 C C . VAL A 1 91 ? 9.990 -10.114 -6.063 1.00 98.12 91 VAL A C 1
ATOM 692 O O . VAL A 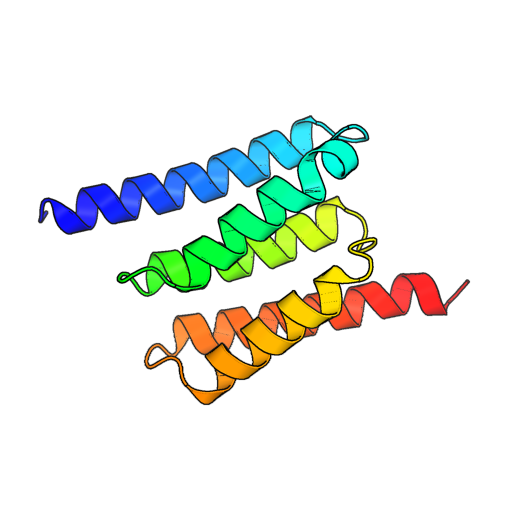1 91 ? 9.278 -10.623 -5.200 1.00 98.12 91 VAL A O 1
ATOM 695 N N . GLU A 1 92 ? 10.564 -8.926 -5.895 1.00 98.06 92 GLU A N 1
ATOM 696 C CA . GLU A 1 92 ? 10.445 -8.080 -4.708 1.00 98.06 92 GLU A CA 1
ATOM 697 C C . GLU A 1 92 ? 8.992 -7.668 -4.473 1.00 98.06 92 GLU A C 1
ATOM 699 O O . GLU A 1 92 ? 8.498 -7.786 -3.351 1.00 98.06 92 GLU A O 1
ATOM 704 N N . VAL A 1 93 ? 8.282 -7.272 -5.536 1.00 98.69 93 VAL A N 1
ATOM 705 C CA . VAL A 1 93 ? 6.859 -6.920 -5.453 1.00 98.69 93 VAL A CA 1
ATOM 706 C C . VAL A 1 93 ? 6.019 -8.147 -5.100 1.00 98.69 93 VAL A C 1
ATOM 708 O O . VAL A 1 93 ? 5.209 -8.085 -4.173 1.00 98.69 93 VAL A O 1
ATOM 711 N N . ARG A 1 94 ? 6.251 -9.294 -5.758 1.00 98.62 94 ARG A N 1
ATOM 712 C CA . ARG A 1 94 ? 5.543 -10.546 -5.428 1.00 98.62 94 ARG A CA 1
ATOM 713 C C . ARG A 1 94 ? 5.767 -10.960 -3.972 1.00 98.62 94 ARG A C 1
ATOM 715 O O . ARG A 1 94 ? 4.816 -11.331 -3.287 1.00 98.62 94 ARG A O 1
ATOM 722 N N . ARG A 1 95 ? 7.002 -10.857 -3.469 1.00 98.31 95 ARG A N 1
ATOM 723 C CA . ARG A 1 95 ? 7.339 -11.139 -2.062 1.00 98.31 95 ARG A CA 1
ATOM 724 C C . ARG A 1 95 ? 6.627 -10.184 -1.110 1.00 98.31 95 ARG A C 1
ATOM 726 O O . ARG A 1 95 ? 6.032 -10.652 -0.143 1.00 98.31 95 ARG A O 1
ATOM 733 N N . ALA A 1 96 ? 6.644 -8.881 -1.390 1.00 98.38 96 ALA A N 1
ATOM 734 C CA . ALA A 1 96 ? 5.939 -7.887 -0.584 1.00 98.38 96 ALA A CA 1
ATOM 735 C C . ALA A 1 96 ? 4.425 -8.160 -0.537 1.00 98.38 96 ALA A C 1
ATOM 737 O O . ALA A 1 96 ? 3.818 -8.060 0.527 1.00 98.38 96 ALA A O 1
ATOM 738 N N . ALA A 1 97 ? 3.827 -8.596 -1.650 1.00 98.31 97 ALA A N 1
ATOM 739 C CA . ALA A 1 97 ? 2.410 -8.947 -1.709 1.00 98.31 97 ALA A CA 1
ATOM 740 C C . ALA A 1 97 ? 2.087 -10.201 -0.873 1.00 98.31 97 ALA A C 1
ATOM 742 O O . ALA A 1 97 ? 1.130 -10.197 -0.100 1.00 98.31 97 ALA A O 1
ATOM 743 N N . VAL A 1 98 ? 2.916 -11.251 -0.938 1.00 97.88 98 VAL A N 1
ATOM 744 C CA . VAL A 1 98 ? 2.772 -12.435 -0.063 1.00 97.88 98 VAL A CA 1
ATOM 745 C C . VAL A 1 98 ? 2.926 -12.059 1.415 1.00 97.88 98 VAL A C 1
ATOM 747 O O . VAL A 1 98 ? 2.180 -12.550 2.268 1.00 97.88 98 VAL A O 1
ATOM 750 N N . MET A 1 99 ? 3.873 -11.174 1.737 1.00 97.19 99 MET A N 1
ATOM 751 C CA . MET A 1 99 ? 4.056 -10.672 3.100 1.00 97.19 99 MET A CA 1
ATOM 752 C C . MET A 1 99 ? 2.842 -9.875 3.585 1.00 97.19 99 MET A C 1
ATOM 754 O O . MET A 1 99 ? 2.422 -10.070 4.724 1.00 97.19 99 MET A O 1
ATOM 758 N N . LEU A 1 100 ? 2.242 -9.040 2.733 1.00 96.06 100 LEU A N 1
ATOM 759 C CA . LEU A 1 100 ? 1.011 -8.312 3.043 1.00 96.06 100 LEU A CA 1
ATOM 760 C C . LEU A 1 100 ? -0.139 -9.272 3.370 1.00 96.06 100 LEU A C 1
ATOM 762 O O . LEU A 1 100 ? -0.745 -9.148 4.432 1.00 96.06 100 LEU A O 1
ATOM 766 N N . VAL A 1 101 ? -0.385 -10.280 2.527 1.00 94.56 101 VAL A N 1
ATOM 767 C CA . VAL A 1 101 ? -1.404 -11.311 2.800 1.00 94.56 101 VAL A CA 1
ATOM 768 C C . VAL A 1 101 ? -1.119 -12.012 4.130 1.00 94.56 101 VAL A C 1
ATOM 770 O O . VAL A 1 101 ? -2.012 -12.158 4.961 1.00 94.56 101 VAL A O 1
ATOM 773 N N . SER A 1 102 ? 0.139 -12.379 4.380 1.00 93.75 102 SER A N 1
ATOM 774 C CA . SER A 1 102 ? 0.547 -13.024 5.634 1.00 93.75 102 SER A CA 1
ATOM 775 C C . SER A 1 102 ? 0.280 -12.144 6.863 1.00 93.75 102 SER A C 1
ATOM 777 O O . SER A 1 102 ? -0.100 -12.656 7.915 1.00 93.75 102 SER A O 1
ATOM 779 N N . LEU A 1 103 ? 0.474 -10.825 6.755 1.00 92.31 103 LEU A N 1
ATOM 780 C CA . LEU A 1 103 ? 0.168 -9.867 7.822 1.00 92.31 103 LEU A CA 1
ATOM 781 C C . LEU A 1 103 ? -1.337 -9.740 8.061 1.00 92.31 103 LEU A C 1
ATOM 783 O O . LEU A 1 103 ? -1.759 -9.753 9.214 1.00 92.31 103 LEU A O 1
ATOM 787 N N . LEU A 1 104 ? -2.136 -9.661 6.996 1.00 90.00 104 LEU A N 1
ATOM 788 C CA . LEU A 1 104 ? -3.594 -9.584 7.100 1.00 90.00 104 LEU A CA 1
ATOM 789 C C . LEU A 1 104 ? -4.169 -10.830 7.782 1.00 90.00 104 LEU A C 1
ATOM 791 O O . LEU A 1 104 ? -4.962 -10.704 8.712 1.00 90.00 104 LEU A O 1
ATOM 795 N N . LEU A 1 105 ? -3.705 -12.024 7.400 1.00 88.12 105 LEU A N 1
ATOM 796 C CA . LEU A 1 105 ? -4.127 -13.283 8.024 1.00 88.12 105 LEU A CA 1
ATOM 797 C C . LEU A 1 105 ? -3.766 -13.347 9.516 1.00 88.12 105 LEU A C 1
ATOM 799 O O . LEU A 1 105 ? -4.584 -13.765 10.332 1.00 88.12 105 LEU A O 1
ATOM 803 N N . LYS A 1 106 ? -2.569 -12.881 9.898 1.00 86.00 106 LYS A N 1
ATOM 804 C CA . LYS A 1 106 ? -2.175 -12.761 11.316 1.00 86.00 106 LYS A CA 1
ATOM 805 C C . LYS A 1 106 ? -3.037 -11.757 12.082 1.00 86.00 106 LYS A C 1
ATOM 807 O O . LYS A 1 106 ? -3.232 -11.920 13.283 1.00 86.00 106 LYS A O 1
ATOM 812 N N . GLY A 1 107 ? -3.525 -10.719 11.405 1.00 82.44 107 GLY A N 1
ATOM 813 C CA . GLY A 1 107 ? -4.468 -9.758 11.966 1.00 82.44 107 GLY A CA 1
ATOM 814 C C . GLY A 1 107 ? -5.790 -10.404 12.363 1.00 82.44 107 GLY A C 1
ATOM 815 O O . GLY A 1 107 ? -6.234 -10.217 13.490 1.00 82.44 107 GLY A O 1
ATOM 816 N N . LEU A 1 108 ? -6.348 -11.248 11.489 1.00 76.50 108 LEU A N 1
ATOM 817 C CA . LEU A 1 108 ? -7.613 -11.955 11.734 1.00 76.50 108 LEU A CA 1
ATOM 818 C C . LEU A 1 108 ? -7.564 -12.874 12.961 1.00 76.50 108 LEU A C 1
ATOM 820 O O . LEU A 1 108 ? -8.552 -12.998 13.678 1.00 76.50 108 LEU A O 1
ATOM 824 N N . GLN A 1 109 ? -6.414 -13.496 13.242 1.00 67.06 109 GLN A N 1
ATOM 825 C CA . GLN A 1 109 ? -6.260 -14.355 14.421 1.00 67.06 109 GLN A CA 1
ATOM 826 C C . GLN A 1 109 ? -6.489 -13.595 15.738 1.00 67.06 109 GLN A C 1
ATOM 828 O O . GLN A 1 109 ? -6.936 -14.191 16.713 1.00 67.06 109 GLN A O 1
ATOM 833 N N . LYS A 1 110 ? -6.185 -12.292 15.783 1.00 59.72 110 LYS A N 1
ATOM 834 C CA . LYS A 1 110 ? -6.369 -11.483 16.996 1.00 59.72 110 LYS A CA 1
ATOM 835 C C . LYS A 1 110 ? -7.836 -11.191 17.297 1.00 59.72 110 LYS A C 1
ATOM 837 O O . LYS A 1 110 ? -8.177 -11.089 18.467 1.00 59.72 110 LYS A O 1
ATOM 842 N N . ASP A 1 111 ? -8.671 -11.111 16.266 1.00 54.62 111 ASP A N 1
ATOM 843 C CA . ASP A 1 111 ? -10.112 -10.890 16.411 1.00 54.62 111 ASP A CA 1
ATOM 844 C C . ASP A 1 111 ? -10.878 -12.211 16.619 1.00 54.62 111 ASP A C 1
ATOM 846 O O . ASP A 1 111 ? -11.948 -12.213 17.213 1.00 54.62 111 ASP A O 1
ATOM 850 N N . ALA A 1 112 ? -10.329 -13.346 16.163 1.00 47.88 112 ALA A N 1
ATOM 851 C CA . ALA A 1 112 ? -10.969 -14.666 16.247 1.00 47.88 112 ALA A CA 1
ATOM 852 C C . ALA A 1 112 ? -10.813 -15.390 17.603 1.00 47.88 112 ALA A C 1
ATOM 854 O O . ALA A 1 112 ? -11.423 -16.438 17.798 1.00 47.88 112 ALA A O 1
ATOM 855 N N . LEU A 1 113 ? -9.970 -14.883 18.511 1.00 45.75 113 LEU A N 1
ATOM 856 C CA . LEU A 1 113 ? -9.730 -15.464 19.845 1.00 45.75 113 LEU A CA 1
ATOM 857 C C . LEU A 1 113 ? -10.431 -14.692 20.978 1.00 45.75 113 LEU A C 1
ATOM 859 O O . LEU A 1 113 ? -10.066 -14.867 22.142 1.00 45.75 113 LEU A O 1
ATOM 863 N N . VAL A 1 114 ? -11.405 -13.842 20.637 1.00 41.97 114 VAL A N 1
ATOM 864 C CA . VAL A 1 114 ? -12.279 -13.146 21.593 1.00 41.97 114 VAL A CA 1
ATOM 865 C C . VAL A 1 114 ? -13.646 -13.812 21.623 1.00 41.97 114 VAL A C 1
ATOM 867 O O . VAL A 1 114 ? -14.201 -14.052 20.528 1.00 41.97 114 VAL A O 1
#

Radius of gyration: 14.14 Å; chains: 1; bounding box: 36×28×35 Å

pLDDT: mean 89.89, std 12.86, range [41.97, 98.69]

Foldseek 3Di:
DDPVVVVLVVLLVVLVVVLVVLLVCQPCNVVCLVVLLVSLLVQCPDPDLVSNLSSLLSNLSSCVSVLVVSPPCVVVLLVSLVCCLVDPPDPSNVVSSVVSVVSSVVSVVVVVVD

Secondary structure (DSSP, 8-state):
--HHHHHHHHHHHHHHHHHHHHHHHGGGGGGGHHHHHHHHHHHTT-SSHHHHHHHHHHHHHHHHHTTT--GGGHHHHHHHHHHHHHH-S-HHHHHHHHHHHHHHHHHHHHHTT-